Protein AF-A0A813Q3T7-F1 (afdb_monomer)

Radius of gyration: 25.81 Å; Cα contacts (8 Å, |Δi|>4): 19; chains: 1; bounding box: 29×36×91 Å

Solvent-accessible surface area (backbone atoms only — not comparable to full-atom values): 5681 Å² total; per-residue (Å²): 140,82,85,81,82,80,79,76,74,82,68,79,79,56,70,64,60,64,55,48,64,70,46,65,70,52,63,67,59,66,74,70,76,68,89,56,74,62,51,64,52,49,50,52,53,50,54,54,51,49,64,54,44,68,76,56,84,64,81,94,65,94,66,101,71,61,95,86,56,75,60,45,68,39,93,87,75,74,44,80,41,81,113

Mean predicted aligned error: 16.58 Å

Secondary structure (DSSP, 8-state):
--------------HHHHHHHHHTTHHHHGGG----HHHHHHHHHHHHHHHHHTTS---SS--S--SSS-EEE-TTT--EEE-

Nearest PDB structures (foldseek):
  6u3v-assembly1_B  TM=6.819E-01  e=7.778E-03  Homo sapiens
  6tzt-assembly1_B  TM=6.631E-01  e=8.370E-03  Homo sapiens
  3mkr-assembly1_B  TM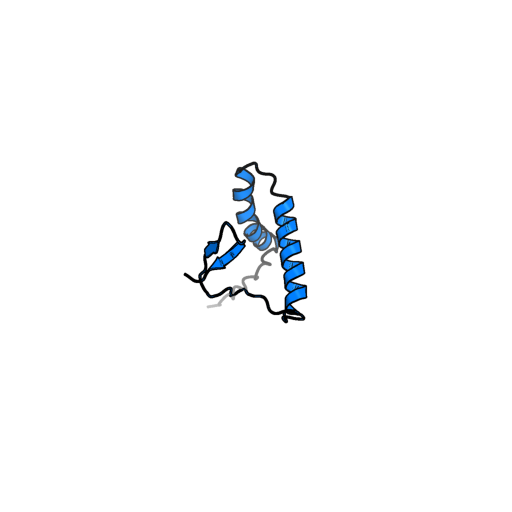=7.226E-01  e=1.876E-02  Bos taurus

pLDDT: mean 71.52, std 21.28, range [38.94, 97.31]

Foldseek 3Di:
DDDDDDDDPPPPPPCVVVVVVVCPVVVVVVVPPDPCVVVVVVVVVVVVVVVVCVVPVDDPDDDPDDPPFDFDQDPPPRHTDHD

Sequence (83 aa):
MSKKSTRIKAGLISNRTAKLAANFHIDEIARSGEDWTDDAIKIEDTRRVLNVCEKNPIDEHPLNYDEYSPFNICAASNVPHLS

Structure (mmCIF, N/CA/C/O backbone):
data_AF-A0A813Q3T7-F1
#
_entry.id   AF-A0A813Q3T7-F1
#
loop_
_atom_site.group_PDB
_atom_site.id
_atom_site.type_symbol
_atom_site.label_atom_id
_atom_site.label_alt_id
_atom_site.label_comp_id
_atom_site.label_asym_id
_atom_site.label_entity_id
_atom_site.label_seq_id
_atom_site.pdbx_PDB_ins_code
_atom_site.Cartn_x
_atom_site.Cartn_y
_atom_site.Cartn_z
_atom_site.occupancy
_atom_site.B_iso_or_equiv
_atom_site.auth_seq_id
_atom_site.auth_comp_id
_atom_site.auth_asym_id
_atom_site.auth_atom_id
_atom_site.pdbx_PDB_model_num
ATOM 1 N N . MET A 1 1 ? 6.598 -0.788 73.142 1.00 41.38 1 MET A N 1
ATOM 2 C CA . MET A 1 1 ? 6.972 -0.997 71.723 1.00 41.38 1 MET A CA 1
ATOM 3 C C . MET A 1 1 ? 5.727 -0.782 70.868 1.00 41.38 1 MET A C 1
ATOM 5 O O . MET A 1 1 ? 4.849 -1.628 70.892 1.00 41.38 1 MET A O 1
ATOM 9 N N . SER A 1 2 ? 5.586 0.370 70.202 1.00 39.88 2 SER A N 1
ATOM 10 C CA . SER A 1 2 ? 4.388 0.711 69.412 1.00 39.88 2 SER A CA 1
ATOM 11 C C . SER A 1 2 ? 4.792 0.928 67.954 1.00 39.88 2 SER A C 1
ATOM 13 O O . SER A 1 2 ? 5.555 1.846 67.651 1.00 39.88 2 SER A O 1
ATOM 15 N N . LYS A 1 3 ? 4.354 0.032 67.064 1.00 48.75 3 LYS A N 1
ATOM 16 C CA . LYS A 1 3 ? 4.652 0.086 65.627 1.00 48.75 3 LYS A CA 1
ATOM 17 C C . LYS A 1 3 ? 3.750 1.148 64.992 1.00 48.75 3 LYS A C 1
ATOM 19 O O . LYS A 1 3 ? 2.556 0.919 64.823 1.00 48.75 3 LYS A O 1
ATOM 24 N N . LYS A 1 4 ? 4.302 2.317 64.654 1.00 48.19 4 LYS A N 1
ATOM 25 C CA . LYS A 1 4 ? 3.584 3.330 63.867 1.00 48.19 4 LYS A CA 1
ATOM 26 C C . LYS A 1 4 ? 3.490 2.845 62.418 1.00 48.19 4 LYS A C 1
ATOM 28 O O . LYS A 1 4 ? 4.502 2.689 61.745 1.00 48.19 4 LYS A O 1
ATOM 33 N N . SER A 1 5 ? 2.267 2.558 61.982 1.00 46.41 5 SER A N 1
ATOM 34 C CA . SER A 1 5 ? 1.922 2.207 60.605 1.00 46.41 5 SER A CA 1
ATOM 35 C C . SER A 1 5 ? 2.023 3.455 59.726 1.00 46.41 5 SER A C 1
ATOM 37 O O . SER A 1 5 ? 1.230 4.388 59.861 1.00 46.41 5 SER A O 1
ATOM 39 N N . THR A 1 6 ? 3.023 3.499 58.849 1.00 45.50 6 THR A N 1
ATOM 40 C CA . THR A 1 6 ? 3.188 4.585 57.881 1.00 45.50 6 THR A CA 1
ATOM 41 C C . THR A 1 6 ? 2.335 4.286 56.654 1.00 45.50 6 THR A C 1
ATOM 43 O O . THR A 1 6 ? 2.7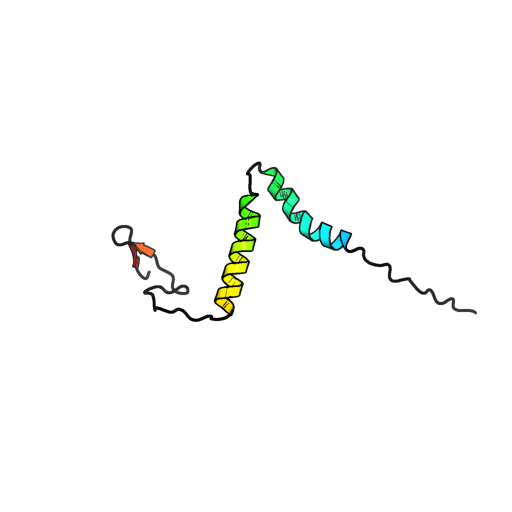11 3.499 55.790 1.00 45.50 6 THR A O 1
ATOM 46 N N . ARG A 1 7 ? 1.164 4.922 56.571 1.00 43.00 7 ARG A N 1
ATOM 47 C CA . ARG A 1 7 ? 0.320 4.920 55.372 1.00 43.00 7 ARG A CA 1
ATOM 48 C C . ARG A 1 7 ? 0.910 5.916 54.372 1.00 43.00 7 ARG A C 1
ATOM 50 O O . ARG A 1 7 ? 0.645 7.113 54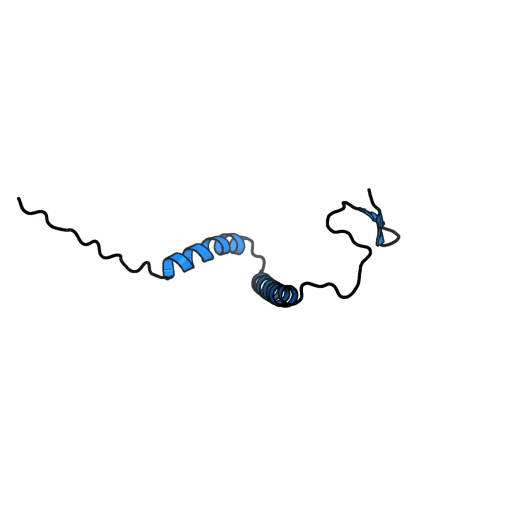.466 1.00 43.00 7 ARG A O 1
ATOM 57 N N . ILE A 1 8 ? 1.732 5.439 53.438 1.00 48.19 8 ILE A N 1
ATOM 58 C CA . ILE A 1 8 ? 2.157 6.250 52.291 1.00 48.19 8 ILE A CA 1
ATOM 59 C C . ILE A 1 8 ? 0.896 6.528 51.468 1.00 48.19 8 ILE A C 1
ATOM 61 O O . ILE A 1 8 ? 0.270 5.610 50.940 1.00 48.19 8 ILE A O 1
ATOM 65 N N . LYS A 1 9 ? 0.475 7.796 51.414 1.00 50.28 9 LYS A N 1
ATOM 66 C CA . LYS A 1 9 ? -0.529 8.247 50.449 1.00 50.28 9 LYS A CA 1
ATOM 67 C C . LYS A 1 9 ? 0.057 7.964 49.067 1.00 50.28 9 LYS A C 1
ATOM 69 O O . LYS A 1 9 ? 1.054 8.583 48.708 1.00 50.28 9 LYS A O 1
ATOM 74 N N . ALA A 1 10 ? -0.536 7.030 48.325 1.00 44.81 10 ALA A N 1
ATOM 75 C CA . ALA A 1 10 ? -0.316 6.911 46.892 1.00 44.81 10 ALA A CA 1
ATOM 76 C C . ALA A 1 10 ? -0.771 8.239 46.274 1.00 44.81 10 ALA A C 1
ATOM 78 O O . ALA A 1 10 ? -1.963 8.484 46.088 1.00 44.81 10 ALA A O 1
ATOM 79 N N . GLY A 1 11 ? 0.179 9.160 46.121 1.00 38.94 11 GLY A N 1
ATOM 80 C CA . GLY A 1 11 ? -0.044 10.431 45.463 1.00 38.94 11 GLY A CA 1
ATOM 81 C C . GLY A 1 11 ? -0.510 10.144 44.048 1.00 38.94 11 GLY A C 1
ATOM 82 O O . GLY A 1 11 ? 0.065 9.289 43.375 1.00 38.94 11 GLY A O 1
ATOM 83 N N . LEU A 1 12 ? -1.566 10.841 43.630 1.00 45.12 12 LEU A N 1
ATOM 84 C CA . LEU A 1 12 ? -1.960 10.936 42.236 1.00 45.12 12 LEU A CA 1
ATOM 85 C C . LEU A 1 12 ? -0.694 11.150 41.401 1.00 45.12 12 LEU A C 1
ATOM 87 O O . LEU A 1 12 ? -0.075 12.214 41.474 1.00 45.12 12 LEU A O 1
ATOM 91 N N . ILE A 1 13 ? -0.312 10.150 40.610 1.00 49.53 13 ILE A N 1
ATOM 92 C CA . ILE A 1 13 ? 0.589 10.380 39.491 1.00 49.53 13 ILE A CA 1
ATOM 93 C C . ILE A 1 13 ? -0.211 11.285 38.559 1.00 49.53 13 ILE A C 1
ATOM 95 O O . ILE A 1 13 ? -1.161 10.866 37.904 1.00 49.53 13 ILE A O 1
ATOM 99 N N . SER A 1 14 ? 0.095 12.577 38.632 1.00 47.62 14 SER A N 1
ATOM 100 C CA . SER A 1 14 ? -0.477 13.608 37.782 1.00 47.62 14 SER A CA 1
ATOM 101 C C . SER A 1 14 ? -0.331 13.170 36.329 1.00 47.62 14 SER A C 1
ATOM 103 O O . SER A 1 14 ? 0.785 12.951 35.865 1.00 47.62 14 SER A O 1
ATOM 105 N N . ASN A 1 15 ? -1.442 13.110 35.589 1.00 52.03 15 ASN A N 1
ATOM 106 C CA . ASN A 1 15 ? -1.479 12.823 34.147 1.00 52.03 15 ASN A CA 1
ATOM 107 C C . ASN A 1 15 ? -0.545 13.720 33.299 1.00 52.03 15 ASN A C 1
ATOM 109 O O . ASN A 1 15 ? -0.378 13.483 32.106 1.00 52.03 15 ASN A O 1
ATOM 113 N N . ARG A 1 16 ? 0.083 14.750 33.888 1.00 47.19 16 ARG A N 1
ATOM 114 C CA . ARG A 1 16 ? 1.137 15.548 33.253 1.00 47.19 16 ARG A CA 1
ATOM 115 C C . ARG A 1 16 ? 2.434 14.773 33.002 1.00 47.19 16 ARG A C 1
ATOM 117 O O . ARG A 1 16 ? 3.061 15.040 31.984 1.00 47.19 16 ARG A O 1
ATOM 124 N N . THR A 1 17 ? 2.838 13.821 33.850 1.00 47.44 17 THR A N 1
ATOM 125 C CA . THR A 1 17 ? 4.092 13.066 33.626 1.00 47.44 17 THR A CA 1
ATOM 126 C C . THR A 1 17 ? 3.964 12.046 32.497 1.00 47.44 17 THR A C 1
ATOM 128 O O . THR A 1 17 ? 4.898 11.896 31.717 1.00 47.44 17 THR A O 1
ATOM 131 N N . ALA A 1 18 ? 2.791 11.429 32.325 1.00 46.59 18 ALA A N 1
ATOM 132 C CA . ALA A 1 18 ? 2.512 10.574 31.167 1.00 46.59 18 ALA A CA 1
ATOM 133 C C . ALA A 1 18 ? 2.474 11.375 29.849 1.00 46.59 18 ALA A C 1
ATOM 135 O O . ALA A 1 18 ? 2.966 10.909 28.826 1.00 46.59 18 ALA A O 1
ATOM 136 N N . LYS A 1 19 ? 1.964 12.617 29.883 1.00 49.19 19 LYS A N 1
ATOM 137 C CA . LYS A 1 19 ? 1.974 13.532 28.728 1.00 49.19 19 LYS A CA 1
ATOM 138 C C . LYS A 1 19 ? 3.381 14.009 28.345 1.00 49.19 19 LYS A C 1
ATOM 140 O O . LYS A 1 19 ? 3.649 14.202 27.170 1.00 49.19 19 LYS A O 1
ATOM 145 N N . LEU A 1 20 ? 4.285 14.154 29.315 1.00 50.62 20 LEU A N 1
ATOM 146 C CA . LEU A 1 20 ? 5.687 14.511 29.059 1.00 50.62 20 LEU A CA 1
ATOM 147 C C . LEU A 1 20 ? 6.483 13.366 28.414 1.00 50.62 20 LEU A C 1
ATOM 149 O O . LEU A 1 20 ? 7.328 13.631 27.566 1.00 50.62 20 LEU A O 1
ATOM 153 N N . ALA A 1 21 ? 6.187 12.106 28.750 1.00 47.91 21 ALA A N 1
ATOM 154 C CA . ALA A 1 21 ? 6.855 10.953 28.139 1.00 47.91 21 ALA A CA 1
ATOM 155 C C . ALA A 1 21 ? 6.483 10.761 26.655 1.00 47.91 21 ALA A C 1
ATOM 157 O O . ALA A 1 21 ? 7.332 10.367 25.864 1.00 47.91 21 ALA A O 1
ATOM 158 N N . ALA A 1 22 ? 5.250 11.101 26.264 1.00 51.59 22 ALA A N 1
ATOM 159 C CA . ALA A 1 22 ? 4.835 11.115 24.857 1.00 51.59 22 ALA A CA 1
ATOM 160 C C . ALA A 1 22 ? 5.448 12.285 24.059 1.00 51.59 22 ALA A C 1
ATOM 162 O O . ALA A 1 22 ? 5.610 12.182 22.847 1.00 51.59 22 ALA A O 1
ATOM 163 N N . ASN A 1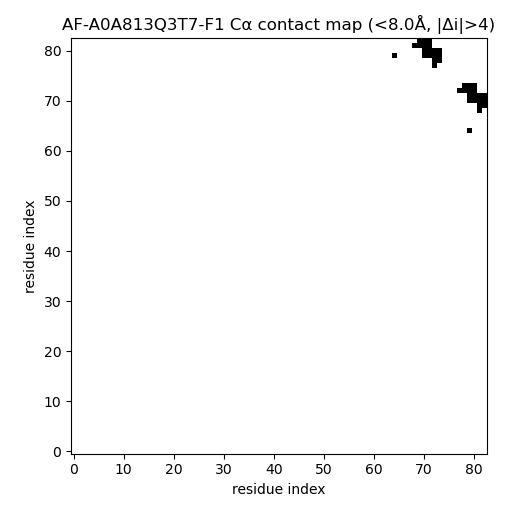 23 ? 5.825 13.377 24.734 1.00 50.41 23 ASN A N 1
ATOM 164 C CA . ASN A 1 23 ? 6.391 14.568 24.096 1.00 50.41 23 ASN A CA 1
ATOM 165 C C . ASN A 1 23 ? 7.913 14.494 23.893 1.00 50.41 23 ASN A C 1
ATOM 167 O O . ASN A 1 23 ? 8.445 15.206 23.050 1.00 50.41 23 ASN A O 1
ATOM 171 N N . PHE A 1 24 ? 8.617 13.619 24.616 1.00 45.97 24 PHE A N 1
ATOM 172 C CA . PHE A 1 24 ? 10.084 13.563 24.574 1.00 45.97 24 PHE A CA 1
ATOM 173 C C . PHE A 1 24 ? 10.649 13.106 23.216 1.00 45.97 24 PHE A C 1
ATOM 175 O O . PHE A 1 24 ? 11.805 13.376 22.916 1.00 45.97 24 PHE A O 1
ATOM 182 N N . HIS A 1 25 ? 9.843 12.441 22.379 1.00 48.22 25 HIS A N 1
ATOM 183 C CA . HIS A 1 25 ? 10.249 12.048 21.022 1.00 48.22 25 HIS A CA 1
ATOM 184 C C . HIS A 1 25 ? 9.971 13.129 19.964 1.00 48.22 25 HIS A C 1
ATOM 186 O O . HIS A 1 25 ? 10.472 13.046 18.849 1.00 48.22 25 HIS A O 1
ATOM 192 N N . ILE A 1 26 ? 9.188 14.155 20.311 1.00 49.78 26 ILE A N 1
ATOM 193 C CA . ILE A 1 26 ? 8.808 15.237 19.394 1.00 49.78 26 ILE A CA 1
ATOM 194 C C . ILE A 1 26 ? 9.885 16.336 19.378 1.00 49.78 26 ILE A C 1
ATOM 196 O O . ILE A 1 26 ? 10.145 16.936 18.336 1.00 49.78 26 ILE A O 1
ATOM 200 N N . ASP A 1 27 ? 10.577 16.550 20.500 1.00 48.59 27 ASP A N 1
ATOM 201 C CA . ASP A 1 27 ? 11.563 17.629 20.644 1.00 48.59 27 ASP A CA 1
ATOM 202 C C . ASP A 1 27 ? 12.836 17.425 19.792 1.00 48.59 27 ASP A C 1
ATOM 204 O O . ASP A 1 27 ? 13.473 18.398 19.385 1.00 48.59 27 ASP A O 1
ATOM 208 N N . GLU A 1 28 ? 13.205 16.181 19.465 1.00 55.34 28 GLU A N 1
ATOM 209 C CA . GLU A 1 28 ? 14.372 15.892 18.613 1.00 55.34 28 GLU A CA 1
ATOM 210 C C . GLU A 1 28 ? 14.069 16.086 17.1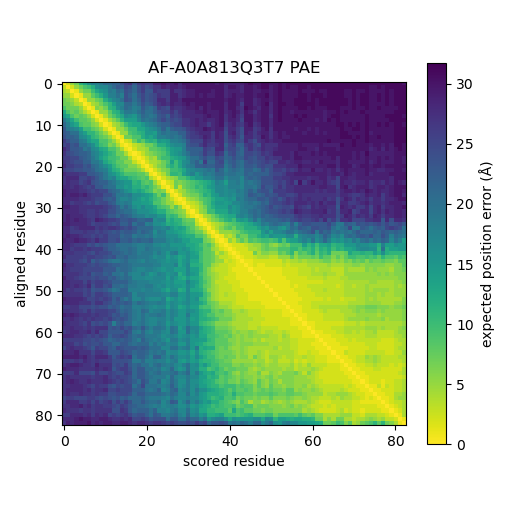15 1.00 55.34 28 GLU A C 1
ATOM 212 O O . GLU A 1 28 ? 14.940 16.516 16.356 1.00 55.34 28 GLU A O 1
ATOM 217 N N . ILE A 1 29 ? 12.809 15.882 16.712 1.00 51.69 29 ILE A N 1
ATOM 218 C CA . ILE A 1 29 ? 12.315 16.096 15.342 1.00 51.69 29 ILE A CA 1
ATOM 219 C C . ILE A 1 29 ? 12.280 17.597 15.009 1.00 51.69 29 ILE A C 1
ATOM 221 O O . ILE A 1 29 ? 12.703 18.006 13.925 1.00 51.69 29 ILE A O 1
ATOM 225 N N . ALA A 1 30 ? 11.878 18.439 15.967 1.00 51.84 30 ALA A N 1
ATOM 226 C CA . ALA A 1 30 ? 11.776 19.894 15.804 1.00 51.84 30 ALA A CA 1
ATOM 227 C C . ALA A 1 30 ? 13.117 20.600 15.508 1.00 51.84 30 ALA A C 1
ATOM 229 O O . ALA A 1 30 ? 13.138 21.745 15.057 1.00 51.84 30 ALA A O 1
ATOM 230 N N . ARG A 1 31 ? 14.255 19.931 15.736 1.00 53.59 31 ARG A N 1
ATOM 231 C CA . ARG A 1 31 ? 15.599 20.493 15.537 1.00 53.59 31 ARG A CA 1
ATOM 232 C C . ARG A 1 31 ? 16.087 20.434 14.079 1.00 53.59 31 ARG A C 1
ATOM 234 O O . ARG A 1 31 ? 17.126 21.018 13.780 1.00 53.59 31 ARG A O 1
ATOM 241 N N . SER A 1 32 ? 15.357 19.745 13.196 1.00 55.44 32 SER A N 1
ATOM 242 C CA . SER A 1 32 ? 15.690 19.561 11.770 1.00 55.44 32 SER A CA 1
ATOM 243 C C . SER A 1 32 ? 15.217 20.698 10.851 1.00 55.44 32 SER A C 1
ATOM 245 O O . SER A 1 32 ? 15.719 20.819 9.739 1.00 55.44 32 SER A O 1
ATOM 247 N N . GLY A 1 33 ? 14.314 21.571 11.315 1.00 55.69 33 GLY A N 1
ATOM 248 C CA . GLY A 1 33 ? 13.849 22.730 10.541 1.00 55.69 33 GLY A CA 1
ATOM 249 C C . GLY A 1 33 ? 12.938 22.407 9.347 1.00 55.69 33 GLY A C 1
ATOM 250 O O . GLY A 1 33 ? 12.630 23.310 8.574 1.00 55.69 33 GLY A O 1
ATOM 251 N N . GLU A 1 34 ? 12.490 21.161 9.198 1.00 60.19 34 GLU A N 1
ATOM 252 C CA . GLU A 1 34 ? 11.472 20.759 8.225 1.00 60.19 34 GLU A CA 1
ATOM 253 C C . GLU A 1 34 ? 10.068 20.886 8.847 1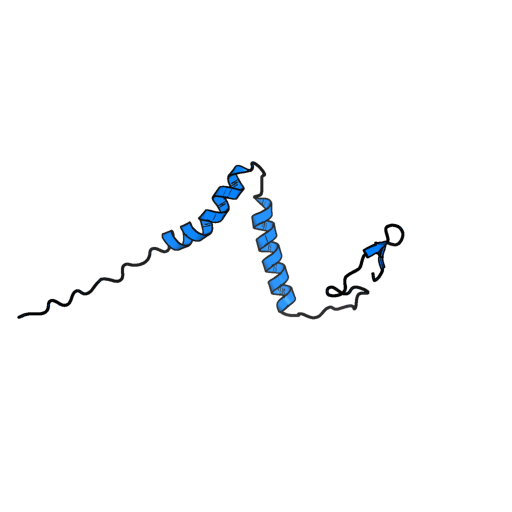.00 60.19 34 GLU A C 1
ATOM 255 O O . GLU A 1 34 ? 9.834 20.498 9.996 1.00 60.19 34 GLU A O 1
ATOM 260 N N . ASP A 1 35 ? 9.135 21.489 8.106 1.00 57.62 35 ASP A N 1
ATOM 261 C CA . ASP A 1 35 ? 7.740 21.655 8.522 1.00 57.62 35 ASP A CA 1
ATOM 262 C C . ASP A 1 35 ? 6.995 20.320 8.383 1.00 57.62 35 ASP A C 1
ATOM 264 O O . ASP A 1 35 ? 6.392 20.008 7.360 1.00 57.62 35 ASP A O 1
ATOM 268 N N . TRP A 1 36 ? 7.084 19.497 9.425 1.00 55.94 36 TRP A N 1
ATOM 269 C CA . TRP A 1 36 ? 6.429 18.191 9.520 1.00 55.94 36 TRP A CA 1
ATOM 270 C C . TRP A 1 36 ? 5.003 18.274 10.094 1.00 55.94 36 TRP A C 1
ATOM 272 O O . TRP A 1 36 ? 4.461 17.268 10.560 1.00 55.94 36 TRP A O 1
ATOM 282 N N . THR A 1 37 ? 4.373 19.455 10.117 1.00 58.34 37 THR A N 1
ATOM 283 C CA . THR A 1 37 ? 3.002 19.597 10.647 1.00 58.34 37 THR A CA 1
ATOM 284 C C . THR A 1 37 ? 1.982 18.757 9.867 1.00 58.34 37 THR A C 1
ATOM 286 O O . THR A 1 37 ? 1.026 18.250 10.459 1.00 58.34 37 THR A O 1
ATOM 289 N N . ASP A 1 38 ? 2.260 18.482 8.592 1.00 62.31 38 ASP A N 1
ATOM 290 C CA . ASP A 1 38 ? 1.497 17.562 7.746 1.00 62.31 38 ASP A CA 1
ATOM 291 C C . ASP A 1 38 ? 1.687 16.082 8.114 1.00 62.31 38 ASP A C 1
ATOM 293 O O . ASP A 1 38 ? 0.800 15.266 7.876 1.00 62.31 38 ASP A O 1
ATOM 297 N N . ASP A 1 39 ? 2.807 15.694 8.721 1.00 63.69 39 ASP A N 1
ATOM 298 C CA . ASP A 1 39 ? 3.110 14.284 8.980 1.00 63.69 39 ASP A CA 1
ATOM 299 C C . ASP A 1 39 ? 2.349 13.729 10.179 1.00 63.69 39 ASP A C 1
ATOM 301 O O . ASP A 1 39 ? 1.879 12.592 10.148 1.00 63.69 39 ASP A O 1
ATOM 305 N N . ALA A 1 40 ? 2.123 14.550 11.207 1.00 62.34 40 ALA A N 1
ATOM 306 C CA . ALA A 1 40 ? 1.224 14.183 12.297 1.00 62.34 40 ALA A CA 1
ATOM 307 C C . ALA A 1 40 ? -0.214 13.957 11.792 1.00 62.34 40 ALA A C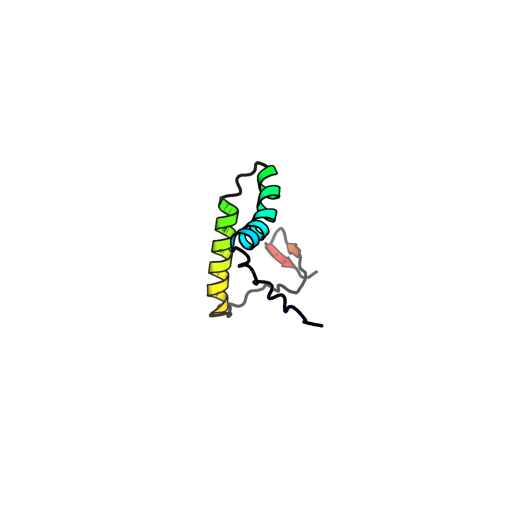 1
ATOM 309 O O . ALA A 1 40 ? -0.885 13.024 12.241 1.00 62.34 40 ALA A O 1
ATOM 310 N N . ILE A 1 41 ? -0.661 14.771 10.830 1.00 70.44 41 ILE A N 1
ATOM 311 C CA . ILE A 1 41 ? -1.966 14.628 10.172 1.00 70.44 41 ILE A CA 1
ATOM 312 C C . ILE A 1 41 ? -1.992 13.354 9.310 1.00 70.44 41 ILE A C 1
ATOM 314 O O . ILE A 1 41 ? -2.905 12.544 9.462 1.00 70.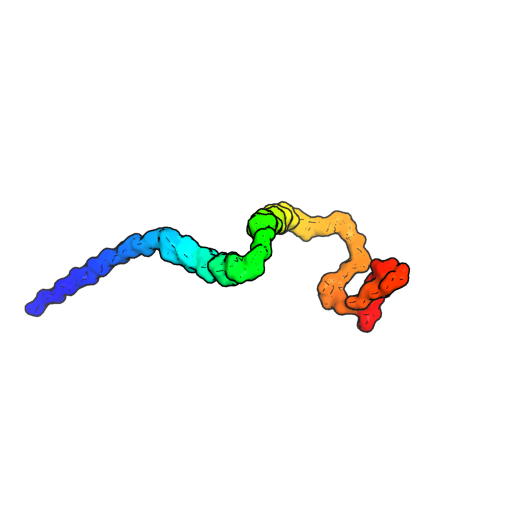44 41 ILE A O 1
ATOM 318 N N . LYS A 1 42 ? -0.953 13.094 8.502 1.00 77.81 42 LYS A N 1
ATOM 319 C CA . LYS A 1 42 ? -0.825 11.859 7.700 1.00 77.81 42 LYS A CA 1
ATOM 320 C C . LYS A 1 42 ? -0.856 10.595 8.554 1.00 77.81 42 LYS A C 1
ATOM 322 O O . LYS A 1 42 ? -1.457 9.598 8.150 1.00 77.81 42 LYS A O 1
ATOM 327 N N . ILE A 1 43 ? -0.221 10.606 9.726 1.00 82.44 43 ILE A N 1
ATOM 328 C CA . ILE A 1 43 ? -0.226 9.451 10.631 1.00 82.44 43 ILE A CA 1
ATOM 329 C C . ILE A 1 43 ? -1.650 9.179 11.139 1.00 82.44 43 ILE A C 1
ATOM 331 O O . ILE A 1 43 ? -2.073 8.022 11.170 1.00 82.44 43 ILE A O 1
ATOM 335 N N . GLU A 1 44 ? -2.396 10.213 11.535 1.00 83.44 44 GLU A N 1
ATOM 336 C CA . GLU A 1 44 ? -3.768 10.034 12.022 1.00 83.44 44 GLU A CA 1
ATOM 337 C C . GLU A 1 44 ? -4.714 9.563 10.911 1.00 83.44 44 GLU A C 1
ATOM 339 O O . GLU A 1 44 ? -5.494 8.630 11.117 1.00 83.44 44 GLU A O 1
ATOM 344 N N . ASP A 1 45 ? -4.582 10.117 9.706 1.00 90.50 45 ASP A N 1
ATOM 345 C CA . ASP A 1 45 ? -5.340 9.661 8.540 1.00 90.50 45 ASP A CA 1
ATOM 346 C C . ASP A 1 45 ? -5.021 8.202 8.190 1.00 90.50 45 ASP A C 1
ATOM 348 O O . ASP A 1 45 ? -5.930 7.411 7.928 1.00 90.50 45 ASP A O 1
ATOM 352 N N . THR A 1 46 ? -3.751 7.798 8.283 1.00 91.19 46 THR A N 1
ATOM 353 C CA . THR A 1 46 ? -3.338 6.401 8.075 1.00 91.19 46 THR A CA 1
ATOM 354 C C . THR A 1 46 ? -4.002 5.472 9.092 1.00 91.19 46 THR A C 1
ATOM 356 O O . THR A 1 46 ? -4.591 4.460 8.712 1.00 91.19 46 THR A O 1
ATOM 359 N N . ARG A 1 47 ? -3.983 5.823 10.386 1.00 93.25 47 ARG A N 1
ATOM 360 C CA . ARG A 1 47 ? -4.662 5.033 11.433 1.00 93.25 47 ARG A CA 1
ATOM 361 C C . ARG A 1 47 ? -6.157 4.925 11.181 1.00 93.25 47 ARG A C 1
ATOM 363 O O . ARG A 1 47 ? -6.743 3.860 11.366 1.00 93.25 47 ARG A O 1
ATOM 370 N N . ARG A 1 48 ? -6.783 6.017 10.744 1.00 92.06 48 ARG A N 1
ATOM 371 C CA . ARG A 1 48 ? -8.202 6.027 10.397 1.00 92.06 48 ARG A CA 1
ATOM 372 C C . ARG A 1 48 ? -8.511 5.062 9.254 1.00 92.06 48 ARG A C 1
ATOM 374 O O . ARG A 1 48 ? -9.501 4.342 9.358 1.00 92.06 48 ARG A O 1
ATOM 381 N N . VAL A 1 49 ? -7.697 5.039 8.197 1.00 93.94 49 VAL A N 1
ATOM 382 C CA . VAL A 1 49 ? -7.867 4.110 7.067 1.00 93.94 49 VAL A CA 1
ATOM 383 C C . VAL A 1 49 ? -7.708 2.663 7.532 1.00 93.94 49 VAL A C 1
ATOM 385 O O . VAL A 1 49 ? -8.587 1.849 7.259 1.00 93.94 49 VAL A O 1
ATOM 388 N N . LEU A 1 50 ? -6.671 2.358 8.318 1.00 94.69 50 LEU A N 1
ATOM 389 C CA . LEU A 1 50 ? -6.453 1.013 8.866 1.00 94.69 50 LEU A CA 1
ATOM 390 C C . LEU A 1 50 ? -7.652 0.524 9.692 1.00 94.69 50 LEU A C 1
ATOM 392 O O . LEU A 1 50 ? -8.152 -0.572 9.456 1.00 94.69 50 LEU A O 1
ATOM 396 N N . ASN A 1 51 ? -8.203 1.376 10.563 1.00 95.31 51 ASN A N 1
ATOM 397 C CA . ASN A 1 51 ? -9.395 1.056 11.358 1.00 95.31 51 ASN A CA 1
ATOM 398 C C . ASN A 1 51 ? -10.640 0.735 10.507 1.00 95.31 51 ASN A C 1
ATOM 400 O O . ASN A 1 51 ? -11.584 0.112 10.999 1.00 95.31 51 ASN A O 1
ATOM 404 N N . VAL A 1 52 ? -10.711 1.228 9.266 1.00 96.06 52 VAL A N 1
ATOM 405 C CA . VAL A 1 52 ? -11.787 0.887 8.325 1.00 96.06 52 VAL A CA 1
ATOM 406 C C . VAL A 1 52 ? -11.489 -0.448 7.648 1.00 96.06 52 VAL A C 1
ATOM 408 O O . VAL A 1 52 ? -12.379 -1.297 7.618 1.00 96.06 52 VAL A O 1
ATOM 411 N N . CYS A 1 53 ? -10.259 -0.661 7.174 1.00 96.25 53 CYS A N 1
ATOM 412 C CA . CYS A 1 53 ? -9.841 -1.911 6.534 1.00 96.25 53 CYS A CA 1
ATOM 413 C C . CYS A 1 53 ? -9.988 -3.120 7.472 1.00 96.25 53 CYS A C 1
ATOM 415 O O . CYS A 1 53 ? -10.523 -4.147 7.072 1.00 96.25 53 CYS A O 1
ATOM 417 N N . GLU A 1 54 ? -9.620 -2.990 8.748 1.00 96.38 54 GLU A N 1
ATOM 418 C CA . GLU A 1 54 ? -9.714 -4.082 9.731 1.00 96.38 54 GLU A CA 1
ATOM 419 C C . GLU A 1 54 ? -11.153 -4.551 10.004 1.00 96.38 54 GLU A C 1
ATOM 421 O O . GLU A 1 54 ? -11.367 -5.681 10.443 1.00 96.38 54 GLU A O 1
ATOM 426 N N . LYS A 1 55 ? -12.165 -3.717 9.729 1.00 97.31 55 LYS A N 1
ATOM 427 C CA . LYS A 1 55 ? -13.578 -4.111 9.870 1.00 97.31 55 LYS A CA 1
ATOM 428 C C . LYS A 1 55 ? -14.042 -5.047 8.758 1.00 97.31 55 LYS A C 1
ATOM 430 O O . LYS A 1 55 ? -15.014 -5.771 8.957 1.00 97.31 55 LYS A O 1
ATOM 435 N N . ASN A 1 56 ? -13.382 -5.007 7.605 1.00 95.75 56 ASN A N 1
ATOM 436 C CA . ASN A 1 56 ? -13.632 -5.889 6.474 1.00 95.75 56 ASN A CA 1
ATOM 437 C C . ASN A 1 56 ? -12.296 -6.222 5.786 1.00 95.75 56 ASN A C 1
ATOM 439 O O . ASN A 1 56 ? -11.991 -5.633 4.747 1.00 95.75 56 ASN A O 1
ATOM 443 N N . PRO A 1 57 ? -11.487 -7.124 6.371 1.00 94.88 57 PRO A N 1
ATOM 444 C CA . PRO A 1 57 ? -10.126 -7.410 5.922 1.00 94.88 57 PRO A CA 1
ATOM 445 C C . PRO A 1 57 ? -10.135 -8.383 4.735 1.00 94.88 57 PRO A C 1
ATOM 447 O O . PRO A 1 57 ? -9.575 -9.475 4.798 1.00 94.88 57 PRO A O 1
ATOM 450 N N . ILE A 1 58 ? -10.865 -8.025 3.682 1.00 95.75 58 ILE A N 1
ATOM 451 C CA . ILE A 1 58 ? -11.011 -8.814 2.463 1.00 95.75 58 ILE A CA 1
ATOM 452 C C . ILE A 1 58 ? -10.705 -7.902 1.285 1.00 95.75 58 ILE A C 1
ATOM 454 O O . ILE A 1 58 ? -11.350 -6.865 1.116 1.00 95.75 58 ILE A O 1
ATOM 458 N N . ASP A 1 59 ? -9.768 -8.332 0.450 1.00 94.25 59 ASP A N 1
ATOM 459 C CA . ASP A 1 59 ? -9.532 -7.706 -0.842 1.00 94.25 59 ASP A CA 1
ATOM 460 C C . ASP A 1 59 ? -10.644 -8.087 -1.821 1.00 94.25 59 ASP A C 1
ATOM 462 O O . ASP A 1 59 ? -11.020 -9.254 -1.952 1.00 94.25 59 ASP A O 1
ATOM 466 N N . GLU A 1 60 ? -11.175 -7.100 -2.538 1.00 96.50 60 GLU A N 1
ATOM 467 C CA . GLU A 1 60 ? -12.251 -7.326 -3.509 1.00 96.50 60 GLU A CA 1
ATOM 468 C C . GLU A 1 60 ? -11.754 -8.043 -4.774 1.00 96.50 60 GLU A C 1
ATOM 470 O O . GLU A 1 60 ? -12.487 -8.813 -5.403 1.00 96.50 60 GLU A O 1
ATOM 475 N N . HIS A 1 61 ? -10.500 -7.799 -5.163 1.00 96.06 61 HIS A N 1
ATOM 476 C CA . HIS A 1 61 ? -9.917 -8.316 -6.394 1.00 96.06 61 HIS A CA 1
ATOM 477 C C . HIS A 1 61 ? -8.537 -8.922 -6.142 1.00 96.06 61 HIS A C 1
ATOM 479 O O . HIS A 1 61 ? -7.706 -8.289 -5.491 1.00 96.06 61 HIS A O 1
ATOM 485 N N . PRO A 1 62 ? -8.250 -10.108 -6.702 1.00 94.25 62 PRO A N 1
ATOM 486 C CA . PRO A 1 62 ? -6.907 -10.656 -6.666 1.00 94.25 62 PRO A CA 1
ATOM 487 C C . PRO A 1 62 ? -5.977 -9.813 -7.543 1.00 94.25 62 PRO A C 1
ATOM 489 O O . PRO A 1 62 ? -6.325 -9.437 -8.666 1.00 94.25 62 PRO A O 1
ATOM 492 N N . LEU A 1 63 ? -4.771 -9.554 -7.047 1.00 92.44 63 LEU A N 1
ATOM 493 C CA . LEU A 1 63 ? -3.717 -8.858 -7.778 1.00 92.44 63 LEU A CA 1
ATOM 494 C C . LEU A 1 63 ? -2.590 -9.833 -8.123 1.00 92.44 63 LEU A C 1
ATOM 496 O O . LEU A 1 63 ? -2.336 -10.790 -7.396 1.00 92.44 63 LEU A O 1
ATOM 500 N N . ASN A 1 64 ? -1.882 -9.574 -9.225 1.00 91.31 64 ASN A N 1
ATOM 501 C CA . ASN A 1 64 ? -0.623 -10.262 -9.526 1.00 91.31 64 ASN A CA 1
ATOM 502 C C . ASN A 1 64 ? 0.516 -9.643 -8.695 1.00 91.31 64 ASN A C 1
ATOM 504 O O . ASN A 1 64 ? 1.402 -8.975 -9.231 1.00 91.31 64 ASN A O 1
ATOM 508 N N . TYR A 1 65 ? 0.410 -9.784 -7.378 1.00 93.38 65 TYR A N 1
ATOM 509 C CA . TYR A 1 65 ? 1.307 -9.219 -6.380 1.00 93.38 65 TYR A CA 1
ATOM 510 C C . TYR A 1 65 ? 1.385 -10.172 -5.185 1.00 93.38 65 TYR A C 1
ATOM 512 O O . TYR A 1 65 ? 0.355 -10.631 -4.698 1.00 93.38 65 TYR A O 1
ATOM 520 N N . ASP A 1 66 ? 2.604 -10.460 -4.734 1.00 93.12 66 ASP A N 1
ATOM 521 C CA . ASP A 1 66 ? 2.879 -11.256 -3.538 1.00 93.12 66 ASP A CA 1
ATOM 522 C C . ASP A 1 66 ? 3.812 -10.448 -2.633 1.00 93.12 66 ASP A C 1
ATOM 524 O O . ASP A 1 66 ? 4.949 -10.149 -3.001 1.00 93.12 66 ASP A O 1
ATOM 528 N N . GLU A 1 67 ? 3.308 -10.062 -1.464 1.00 92.12 67 GLU A N 1
ATOM 529 C CA . GLU A 1 67 ? 4.032 -9.243 -0.491 1.00 92.12 67 GLU A CA 1
ATOM 530 C C . GLU A 1 67 ? 5.155 -10.003 0.234 1.00 92.12 67 GLU A C 1
ATOM 532 O O . GLU A 1 67 ? 6.073 -9.380 0.770 1.00 92.12 67 GLU A O 1
ATOM 537 N N . TYR A 1 68 ? 5.119 -11.339 0.233 1.00 94.81 68 TYR A N 1
ATOM 538 C CA . TYR A 1 68 ? 6.095 -12.181 0.931 1.00 94.81 68 TYR A CA 1
ATOM 539 C C . TYR A 1 68 ? 7.176 -12.741 0.007 1.00 94.81 68 TYR A C 1
ATOM 541 O O . TYR A 1 68 ? 8.204 -13.221 0.493 1.00 94.81 68 TYR A O 1
ATOM 549 N N . SER A 1 69 ? 6.972 -12.679 -1.309 1.00 90.50 69 SER A N 1
ATOM 550 C CA . SER A 1 69 ? 7.958 -13.119 -2.291 1.00 90.50 69 SER A CA 1
ATOM 551 C C . SER A 1 69 ? 8.817 -11.941 -2.751 1.00 90.50 69 SER A C 1
ATOM 553 O O . SER A 1 69 ? 8.289 -10.994 -3.330 1.00 90.50 69 SER A O 1
ATOM 555 N N . PRO A 1 70 ? 10.149 -11.984 -2.587 1.00 94.88 70 PRO A N 1
ATOM 556 C CA . PRO A 1 70 ? 11.033 -11.006 -3.209 1.00 94.88 70 PRO A CA 1
ATOM 557 C C . PRO A 1 70 ? 10.849 -10.979 -4.734 1.00 94.88 70 PRO A C 1
ATOM 559 O O . PRO A 1 70 ? 10.746 -12.022 -5.382 1.00 94.88 70 PRO A O 1
ATOM 562 N N . PHE A 1 71 ? 10.822 -9.782 -5.316 1.00 94.00 71 PHE A N 1
ATOM 563 C CA . PHE A 1 71 ? 10.769 -9.586 -6.762 1.00 94.00 71 PHE A CA 1
ATOM 564 C C . PHE A 1 71 ? 11.491 -8.299 -7.161 1.00 94.00 71 PHE A C 1
ATOM 566 O O . PHE A 1 71 ? 11.691 -7.394 -6.349 1.00 94.00 71 PHE A O 1
ATOM 573 N N . ASN A 1 72 ? 11.845 -8.201 -8.441 1.00 92.81 72 ASN A N 1
ATOM 574 C CA . ASN A 1 72 ? 12.300 -6.958 -9.056 1.00 92.81 72 ASN A CA 1
ATOM 575 C C . ASN A 1 72 ? 11.233 -6.436 -10.018 1.00 92.81 72 ASN A C 1
ATOM 577 O O . ASN A 1 72 ? 10.529 -7.211 -10.661 1.00 92.81 72 ASN A O 1
ATOM 581 N N . ILE A 1 73 ? 11.125 -5.117 -10.157 1.00 92.19 73 ILE A N 1
ATOM 582 C CA . ILE A 1 73 ? 10.229 -4.505 -11.143 1.00 92.19 73 ILE A CA 1
ATOM 583 C C . ILE A 1 73 ? 11.010 -4.297 -12.441 1.00 92.19 73 ILE A C 1
ATOM 585 O O . ILE A 1 73 ? 12.065 -3.662 -12.449 1.00 92.19 73 ILE A O 1
ATOM 589 N N . CYS A 1 74 ? 10.502 -4.824 -13.555 1.00 91.38 74 CYS A N 1
ATOM 590 C CA . CYS A 1 74 ? 11.115 -4.590 -14.860 1.00 91.38 74 CYS A CA 1
ATOM 591 C C . CYS A 1 74 ? 10.882 -3.138 -15.309 1.00 91.38 74 CYS A C 1
ATOM 593 O O . CYS A 1 74 ? 9.740 -2.728 -15.495 1.00 91.38 74 CYS A O 1
ATOM 595 N N . ALA A 1 75 ? 11.953 -2.381 -15.567 1.00 93.31 75 ALA A N 1
ATOM 596 C CA . ALA A 1 75 ? 11.873 -0.958 -15.927 1.00 93.31 75 ALA A CA 1
ATOM 597 C C . ALA A 1 75 ? 11.138 -0.658 -17.252 1.00 93.31 75 ALA A C 1
ATOM 599 O O . ALA A 1 75 ? 10.745 0.479 -17.490 1.00 93.31 75 ALA A O 1
ATOM 600 N N . ALA A 1 76 ? 10.971 -1.654 -18.128 1.00 95.56 76 ALA A N 1
ATOM 601 C CA . ALA A 1 76 ? 10.266 -1.483 -19.399 1.00 95.56 76 ALA A CA 1
ATOM 602 C C . ALA A 1 76 ? 8.768 -1.808 -19.300 1.00 95.56 76 ALA A C 1
ATOM 604 O O . ALA A 1 76 ? 7.948 -1.133 -19.916 1.00 95.56 76 ALA A O 1
ATOM 605 N N . SER A 1 77 ? 8.409 -2.857 -18.557 1.00 93.50 77 SER A N 1
ATOM 606 C CA . SER A 1 77 ? 7.042 -3.395 -18.514 1.00 93.50 77 SER A CA 1
ATOM 607 C C . SER A 1 77 ? 6.289 -3.050 -17.234 1.00 93.50 77 SER A C 1
ATOM 609 O O . SER A 1 77 ? 5.068 -3.171 -17.208 1.00 93.50 77 SER A O 1
ATOM 611 N N . ASN A 1 78 ? 6.994 -2.612 -16.188 1.00 91.75 78 ASN A N 1
ATOM 612 C CA . ASN A 1 78 ? 6.445 -2.317 -14.865 1.00 91.75 78 ASN A CA 1
ATOM 613 C C . ASN A 1 78 ? 5.656 -3.486 -14.250 1.00 91.75 78 ASN A C 1
ATOM 615 O O . ASN A 1 78 ? 4.766 -3.273 -13.432 1.00 91.75 78 ASN A O 1
ATOM 619 N N . VAL A 1 79 ? 5.989 -4.723 -14.632 1.00 92.31 79 VAL A N 1
ATOM 620 C CA . VAL A 1 79 ? 5.459 -5.940 -14.004 1.00 92.31 79 VAL A CA 1
ATOM 621 C C . VAL A 1 79 ? 6.522 -6.582 -13.108 1.00 92.31 79 VAL A C 1
ATOM 623 O O . VAL A 1 79 ? 7.723 -6.428 -13.383 1.00 92.31 79 VAL A O 1
ATOM 626 N N . PRO A 1 80 ? 6.113 -7.293 -12.041 1.00 89.50 80 PRO A N 1
ATOM 627 C CA . PRO A 1 80 ? 7.046 -8.015 -11.189 1.00 89.50 80 PRO A CA 1
ATOM 628 C C . PRO A 1 80 ? 7.713 -9.158 -11.962 1.00 89.50 80 PRO A C 1
ATOM 630 O O . PRO A 1 80 ? 7.063 -9.916 -12.684 1.00 89.50 80 PRO A O 1
ATOM 633 N N . HIS A 1 81 ? 9.026 -9.285 -11.794 1.00 85.69 81 HIS A N 1
ATOM 634 C CA . HIS A 1 81 ? 9.820 -10.426 -12.224 1.00 85.69 81 HIS A CA 1
ATOM 635 C C . HIS A 1 81 ? 10.349 -11.121 -10.971 1.00 85.69 81 HIS A C 1
ATOM 637 O O . HIS A 1 81 ? 11.094 -10.515 -10.193 1.00 85.69 81 HIS A O 1
ATOM 643 N N . LEU A 1 82 ? 9.921 -12.367 -10.760 1.00 78.81 82 LEU A N 1
ATOM 644 C CA . LEU A 1 82 ? 10.416 -13.192 -9.662 1.00 78.81 82 LEU A CA 1
ATOM 645 C C . LEU A 1 82 ? 11.924 -13.393 -9.848 1.00 78.81 82 LEU A C 1
ATOM 647 O O . LEU A 1 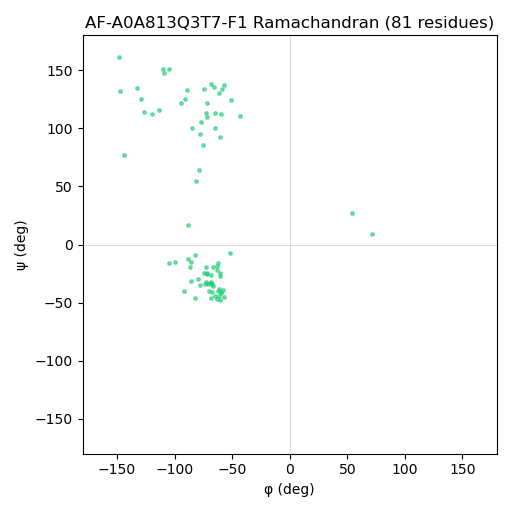82 ? 12.376 -13.684 -10.958 1.00 78.81 82 LEU A O 1
ATOM 651 N N . SER A 1 83 ? 12.682 -13.148 -8.781 1.00 67.06 83 SER A N 1
ATOM 652 C CA . SER A 1 83 ? 14.140 -13.298 -8.756 1.00 67.06 83 SER A CA 1
ATOM 653 C C . SER A 1 83 ? 14.562 -14.744 -8.562 1.00 67.06 83 SER A C 1
ATOM 655 O O . SER A 1 83 ? 13.942 -15.391 -7.688 1.00 67.06 83 SER A O 1
#